Protein AF-A0A6C1SLC9-F1 (afdb_monomer)

pLDDT: mean 91.13, std 4.53, range [70.0, 97.0]

Mean predicted aligned error: 3.41 Å

Radius of gyration: 15.44 Å; Cα contacts (8 Å, |Δi|>4): 47; chains: 1; bounding box: 36×24×41 Å

Secondary structure (DSSP, 8-state):
--HHHHHHHHHHHHHHHHHHHHHHHHHHHHHS-HHHHHHHHHHHHHHHHHHHHHHHHHHHHHHS-HHHHHHHHHHHHHHHHHHHHHHHHHHHHT-

Structure (mmCIF, N/CA/C/O backbone):
data_AF-A0A6C1SLC9-F1
#
_entry.id   AF-A0A6C1SLC9-F1
#
loop_
_atom_site.group_PDB
_atom_site.id
_atom_site.type_symbol
_atom_site.label_atom_id
_atom_site.label_alt_id
_atom_site.label_comp_id
_atom_site.label_asym_id
_atom_site.label_entity_id
_atom_site.label_seq_id
_atom_site.pdbx_PDB_ins_code
_atom_site.Cartn_x
_atom_site.Cartn_y
_atom_site.Cartn_z
_atom_site.occupancy
_atom_site.B_iso_or_equiv
_atom_site.auth_seq_id
_atom_site.auth_comp_id
_atom_site.auth_asym_id
_atom_site.auth_atom_id
_atom_site.pdbx_PDB_model_num
ATOM 1 N N . MET A 1 1 ? 14.180 -15.825 -13.513 1.00 70.00 1 MET A N 1
ATOM 2 C CA . MET A 1 1 ? 13.692 -14.464 -13.238 1.00 70.00 1 MET A CA 1
ATOM 3 C C . MET A 1 1 ? 14.755 -13.458 -13.610 1.00 70.00 1 MET A C 1
ATOM 5 O O . MET A 1 1 ? 15.903 -13.618 -13.203 1.00 70.00 1 MET A O 1
ATOM 9 N N . SER A 1 2 ? 14.379 -12.434 -14.365 1.00 87.06 2 SER A N 1
ATOM 10 C CA . SER A 1 2 ? 15.182 -11.222 -14.518 1.00 87.06 2 SER A CA 1
ATOM 11 C C . SER A 1 2 ? 15.163 -10.395 -13.223 1.00 87.06 2 SER A C 1
ATOM 13 O O . SER A 1 2 ? 14.278 -10.557 -12.379 1.00 87.06 2 SER A O 1
ATOM 15 N N . LYS A 1 3 ? 16.116 -9.464 -13.067 1.00 86.88 3 LYS A N 1
ATOM 16 C CA . LYS A 1 3 ? 16.113 -8.496 -11.950 1.00 86.88 3 LYS A CA 1
ATOM 17 C C . LYS A 1 3 ? 14.806 -7.694 -11.891 1.00 86.88 3 LYS A C 1
ATOM 19 O O . LYS A 1 3 ? 14.328 -7.372 -10.809 1.00 86.88 3 LYS A O 1
ATOM 24 N N . ARG A 1 4 ? 14.229 -7.415 -13.062 1.00 89.69 4 ARG A N 1
ATOM 25 C CA . ARG A 1 4 ? 12.965 -6.702 -13.233 1.00 89.69 4 ARG A CA 1
ATOM 26 C C . ARG A 1 4 ? 11.772 -7.494 -12.717 1.00 89.69 4 ARG A C 1
ATOM 28 O O . ARG A 1 4 ? 10.990 -6.959 -11.942 1.00 89.69 4 ARG A O 1
ATOM 35 N N . GLU A 1 5 ? 11.664 -8.764 -13.094 1.00 90.44 5 GLU A N 1
ATOM 36 C CA . GLU A 1 5 ? 10.599 -9.651 -12.603 1.00 90.44 5 GLU A CA 1
ATOM 37 C C . GLU A 1 5 ? 10.660 -9.794 -11.080 1.00 90.44 5 GLU A C 1
ATOM 39 O O . GLU A 1 5 ? 9.665 -9.551 -10.408 1.00 90.44 5 GLU A O 1
ATOM 44 N N . ALA A 1 6 ? 11.848 -10.067 -10.528 1.00 92.31 6 ALA A N 1
ATOM 45 C CA . ALA A 1 6 ? 12.029 -10.193 -9.082 1.00 92.31 6 ALA A CA 1
ATOM 46 C C . ALA A 1 6 ? 11.658 -8.904 -8.325 1.00 92.31 6 ALA A C 1
ATOM 48 O O . ALA A 1 6 ? 11.092 -8.956 -7.233 1.00 92.31 6 ALA A O 1
ATOM 49 N N . TYR A 1 7 ? 11.964 -7.737 -8.900 1.00 91.44 7 TYR A N 1
ATOM 50 C CA . TYR A 1 7 ? 11.573 -6.456 -8.322 1.00 91.44 7 TYR A CA 1
ATOM 51 C C . TYR A 1 7 ? 10.055 -6.242 -8.373 1.00 91.44 7 TYR A C 1
ATOM 53 O O . TYR A 1 7 ? 9.467 -5.874 -7.360 1.00 91.44 7 TYR A O 1
ATOM 61 N N . ILE A 1 8 ? 9.410 -6.505 -9.515 1.00 91.88 8 ILE A N 1
ATOM 62 C CA . ILE A 1 8 ? 7.949 -6.392 -9.653 1.00 91.88 8 ILE A CA 1
ATOM 63 C C . ILE A 1 8 ? 7.246 -7.311 -8.650 1.00 91.88 8 ILE A C 1
ATOM 65 O O . ILE A 1 8 ? 6.313 -6.876 -7.978 1.00 91.88 8 ILE A O 1
ATOM 69 N N . ASP A 1 9 ? 7.712 -8.549 -8.498 1.00 94.62 9 ASP A N 1
ATOM 70 C CA . ASP A 1 9 ? 7.131 -9.500 -7.549 1.00 94.62 9 ASP A CA 1
ATOM 71 C C . ASP A 1 9 ? 7.309 -9.036 -6.097 1.00 94.62 9 ASP A C 1
ATOM 73 O O . ASP A 1 9 ? 6.366 -9.102 -5.306 1.00 94.62 9 ASP A O 1
ATOM 77 N N . LYS A 1 10 ? 8.472 -8.463 -5.751 1.00 93.50 10 LYS A N 1
ATOM 78 C CA . LYS A 1 10 ? 8.692 -7.825 -4.442 1.00 93.50 10 LYS A CA 1
ATOM 79 C C . LYS A 1 10 ? 7.703 -6.680 -4.196 1.00 93.50 10 LYS A C 1
ATOM 81 O O . LYS A 1 10 ? 7.197 -6.548 -3.083 1.00 93.50 10 LYS A O 1
ATOM 86 N N . MET A 1 11 ? 7.443 -5.842 -5.200 1.00 93.19 11 MET A N 1
ATOM 87 C CA . MET A 1 11 ? 6.515 -4.716 -5.062 1.00 93.19 11 MET A CA 1
ATOM 88 C C . MET A 1 11 ? 5.066 -5.194 -4.928 1.00 93.19 11 MET A C 1
ATOM 90 O O . MET A 1 11 ? 4.343 -4.697 -4.071 1.00 93.19 11 MET A O 1
ATOM 94 N N . LYS A 1 12 ? 4.654 -6.218 -5.682 1.00 94.62 12 LYS A N 1
ATOM 95 C CA . LYS A 1 12 ? 3.331 -6.842 -5.523 1.00 94.62 12 LYS A CA 1
ATOM 96 C C . LYS A 1 12 ? 3.131 -7.432 -4.131 1.00 94.62 12 LYS A C 1
ATOM 98 O O . LYS A 1 12 ? 2.110 -7.170 -3.512 1.00 94.62 12 LYS A O 1
ATOM 103 N N . ALA A 1 13 ? 4.138 -8.118 -3.590 1.00 96.25 13 ALA A N 1
ATOM 104 C CA . ALA A 1 13 ? 4.075 -8.627 -2.221 1.00 96.25 13 ALA A CA 1
ATOM 105 C C . ALA A 1 13 ? 3.880 -7.502 -1.185 1.00 96.25 13 ALA A C 1
ATOM 107 O O . ALA A 1 13 ? 3.207 -7.699 -0.176 1.00 96.25 13 ALA A O 1
ATOM 108 N N . LYS A 1 14 ? 4.430 -6.304 -1.436 1.00 94.25 14 LYS A N 1
ATOM 109 C CA . LYS A 1 14 ? 4.180 -5.120 -0.600 1.00 94.25 14 LYS A CA 1
ATOM 110 C C . LYS A 1 14 ? 2.758 -4.581 -0.733 1.00 94.25 14 LYS A C 1
ATOM 112 O O . LYS A 1 14 ? 2.168 -4.220 0.280 1.00 94.25 14 LYS A O 1
ATOM 117 N N . ILE A 1 15 ? 2.195 -4.575 -1.939 1.00 95.88 15 ILE A N 1
ATOM 118 C CA . ILE A 1 15 ? 0.780 -4.239 -2.151 1.00 95.88 15 ILE A CA 1
ATOM 119 C C . ILE A 1 15 ? -0.125 -5.212 -1.384 1.00 95.88 15 ILE A C 1
ATOM 121 O O . ILE A 1 15 ? -1.049 -4.775 -0.701 1.00 95.88 15 ILE A O 1
ATOM 125 N N . ASP A 1 16 ? 0.169 -6.511 -1.433 1.00 97.00 16 ASP A N 1
ATOM 126 C CA . ASP A 1 16 ? -0.589 -7.529 -0.700 1.00 97.00 16 ASP A CA 1
ATOM 127 C C . ASP A 1 16 ? -0.492 -7.339 0.823 1.00 97.00 16 ASP A C 1
ATOM 129 O O . ASP A 1 16 ? -1.499 -7.433 1.528 1.00 97.00 16 ASP A O 1
ATOM 133 N N . GLU A 1 17 ? 0.699 -7.004 1.332 1.00 95.75 17 GLU A N 1
ATOM 134 C CA . GLU A 1 17 ? 0.912 -6.652 2.742 1.00 95.75 17 GLU A CA 1
ATOM 135 C C . GLU A 1 17 ? 0.037 -5.456 3.157 1.00 95.75 17 GLU A C 1
ATOM 137 O O . GLU A 1 17 ? -0.662 -5.508 4.171 1.00 95.75 17 GLU A O 1
ATOM 142 N N . TRP A 1 18 ? 0.020 -4.393 2.355 1.00 96.56 18 TRP A N 1
ATOM 143 C CA . TRP A 1 18 ? -0.804 -3.211 2.607 1.00 96.56 18 TRP A CA 1
ATOM 144 C C . TRP A 1 18 ? -2.303 -3.494 2.516 1.00 96.56 18 TRP A C 1
ATOM 1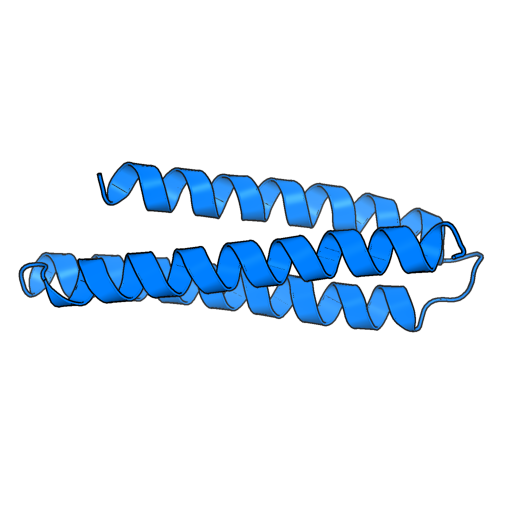46 O O . TRP A 1 18 ? -3.068 -2.985 3.333 1.00 96.56 18 TRP A O 1
ATOM 156 N N . ASN A 1 19 ? -2.737 -4.341 1.582 1.00 96.88 19 ASN A N 1
ATOM 157 C CA . ASN A 1 19 ? -4.131 -4.773 1.493 1.00 96.88 19 ASN A CA 1
ATOM 158 C C . ASN A 1 19 ? -4.576 -5.484 2.777 1.00 96.88 19 ASN A C 1
ATOM 160 O O . ASN A 1 19 ? -5.659 -5.204 3.295 1.00 96.88 19 ASN A O 1
ATOM 164 N N . ALA A 1 20 ? -3.725 -6.354 3.329 1.00 96.62 20 ALA A N 1
ATOM 165 C CA . ALA A 1 20 ? -3.995 -7.015 4.601 1.00 96.62 20 ALA A CA 1
ATOM 166 C C . ALA A 1 20 ? -4.064 -6.011 5.767 1.00 96.62 20 ALA A C 1
ATOM 168 O O . ALA A 1 20 ? -4.986 -6.078 6.580 1.00 96.62 20 ALA A O 1
ATOM 169 N N . GLN A 1 21 ? -3.148 -5.039 5.818 1.00 94.56 21 GLN A N 1
ATOM 170 C CA . GLN A 1 21 ? -3.148 -3.992 6.848 1.00 94.56 21 GLN A CA 1
ATOM 171 C C . GLN A 1 21 ? -4.381 -3.080 6.751 1.00 94.56 21 GLN A C 1
ATOM 173 O O . GLN A 1 21 ? -4.996 -2.782 7.771 1.00 94.56 21 GLN A O 1
ATOM 178 N N . ILE A 1 22 ? -4.805 -2.684 5.544 1.00 95.94 22 ILE A N 1
ATOM 179 C CA . ILE A 1 22 ? -6.066 -1.952 5.335 1.00 95.94 22 ILE A CA 1
ATOM 180 C C . ILE A 1 22 ? -7.248 -2.771 5.853 1.00 95.94 22 ILE A C 1
ATOM 182 O O . ILE A 1 22 ? -8.096 -2.220 6.551 1.00 95.94 22 ILE A O 1
ATOM 186 N N . ALA A 1 23 ? -7.311 -4.070 5.549 1.00 95.69 23 ALA A N 1
ATOM 187 C CA . ALA A 1 23 ? -8.398 -4.926 6.016 1.00 95.69 23 ALA A CA 1
ATOM 188 C C . ALA A 1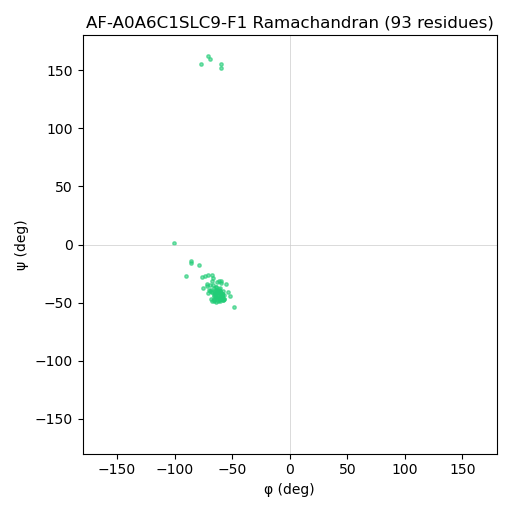 23 ? -8.444 -5.013 7.554 1.00 95.69 23 ALA A C 1
ATOM 190 O O . ALA A 1 23 ? -9.525 -4.935 8.141 1.00 95.69 23 ALA A O 1
ATOM 191 N N . GLU A 1 24 ? -7.284 -5.108 8.212 1.00 93.19 24 GLU A N 1
ATOM 192 C CA . GLU A 1 24 ? -7.178 -5.071 9.675 1.00 93.19 24 GLU A CA 1
ATOM 193 C C . GLU A 1 24 ? -7.663 -3.727 10.244 1.00 93.19 24 GLU A C 1
ATOM 195 O O . GLU A 1 24 ? -8.495 -3.700 11.154 1.00 93.19 24 GLU A O 1
ATOM 200 N N . LEU A 1 25 ? -7.200 -2.606 9.682 1.00 92.06 25 LEU A N 1
ATOM 201 C CA . LEU A 1 25 ? -7.614 -1.262 10.095 1.00 92.06 25 LEU A CA 1
ATOM 202 C C . LEU A 1 25 ? -9.123 -1.055 9.907 1.00 92.06 25 LEU A C 1
ATOM 204 O O . LEU A 1 25 ? -9.782 -0.496 10.779 1.00 92.06 25 LEU A O 1
ATOM 208 N N . GLN A 1 26 ? -9.695 -1.558 8.811 1.00 93.62 26 GLN A N 1
ATOM 209 C CA . GLN A 1 26 ? -11.137 -1.516 8.557 1.00 93.62 26 GLN A CA 1
ATOM 210 C C . GLN A 1 26 ? -11.941 -2.325 9.572 1.00 93.62 26 GLN A C 1
ATOM 212 O O . GLN A 1 26 ? -13.047 -1.917 9.928 1.00 93.62 26 GLN A O 1
ATOM 217 N N . ALA A 1 27 ? -11.428 -3.470 10.024 1.00 93.19 27 ALA A N 1
ATOM 218 C CA . ALA A 1 27 ? -12.075 -4.244 11.077 1.00 93.19 27 ALA A CA 1
ATOM 219 C C . ALA A 1 27 ? -12.073 -3.463 12.400 1.00 93.19 27 ALA A C 1
ATOM 221 O O . ALA A 1 27 ? -13.138 -3.260 12.978 1.00 93.19 27 ALA A O 1
ATOM 222 N N . LYS A 1 28 ? -10.919 -2.915 12.804 1.00 89.44 28 LYS A N 1
ATOM 223 C CA . LYS A 1 28 ? -10.796 -2.082 14.015 1.00 89.44 28 LYS A CA 1
ATOM 224 C C . LYS A 1 28 ? -11.675 -0.832 13.958 1.00 89.44 28 LYS A C 1
ATOM 226 O O . LYS A 1 28 ? -12.334 -0.489 14.934 1.00 89.44 28 LYS A O 1
ATOM 231 N N . ALA A 1 29 ? -11.752 -0.176 12.800 1.00 91.44 29 ALA A N 1
ATOM 232 C CA . ALA A 1 29 ? -12.587 1.008 12.612 1.00 91.44 29 ALA A CA 1
ATOM 233 C C . ALA A 1 29 ? -14.083 0.728 12.821 1.00 91.44 29 ALA A C 1
ATOM 235 O O . ALA A 1 29 ? -14.810 1.603 13.287 1.00 91.44 29 ALA A O 1
ATOM 236 N N . LYS A 1 30 ? -14.554 -0.487 12.504 1.00 90.50 30 LYS A N 1
ATOM 237 C CA . LYS A 1 30 ? -15.951 -0.893 12.735 1.00 90.50 30 LYS A CA 1
ATOM 238 C C . LYS A 1 30 ? -16.283 -1.089 14.213 1.00 90.50 30 LYS A C 1
ATOM 240 O O . LYS A 1 30 ? -17.450 -0.965 14.569 1.00 90.50 30 LYS A O 1
ATOM 245 N N . GLU A 1 31 ? -15.291 -1.403 15.040 1.00 89.00 31 GLU A N 1
ATOM 246 C CA . GLU A 1 31 ? -15.446 -1.580 16.490 1.00 89.00 31 GLU A CA 1
ATOM 247 C C . GLU A 1 31 ? -15.333 -0.252 17.260 1.00 89.00 31 GLU A C 1
ATOM 249 O O . GLU A 1 31 ? -15.714 -0.180 18.427 1.00 89.00 31 GLU A O 1
ATOM 254 N N . ALA A 1 32 ? -14.840 0.808 16.612 1.00 89.69 32 ALA A N 1
ATOM 255 C CA . ALA A 1 32 ? -14.660 2.122 17.215 1.00 89.69 32 ALA A CA 1
ATOM 256 C C . ALA A 1 32 ? -15.977 2.912 17.355 1.00 89.69 32 ALA A C 1
ATOM 258 O O . ALA A 1 32 ? -16.925 2.747 16.583 1.00 89.69 32 ALA A O 1
ATOM 259 N N . GLU A 1 33 ? -16.008 3.843 18.313 1.00 90.25 33 GLU A N 1
ATOM 260 C CA . GLU A 1 33 ? -17.103 4.807 18.472 1.00 90.25 33 GLU A CA 1
ATOM 261 C C . GLU A 1 33 ? -17.289 5.676 17.217 1.00 90.25 33 GLU A C 1
ATOM 263 O O . GLU A 1 33 ? -16.343 5.906 16.465 1.00 90.25 33 GLU A O 1
ATOM 268 N N . ALA A 1 34 ? -18.499 6.206 17.004 1.00 87.12 34 ALA A N 1
ATOM 269 C CA . ALA A 1 34 ? -18.883 6.887 15.761 1.00 87.12 34 ALA A CA 1
ATOM 270 C C . ALA A 1 34 ? -17.913 8.006 15.328 1.00 87.12 34 ALA A C 1
ATOM 272 O O . ALA A 1 34 ? -17.520 8.057 14.161 1.00 87.12 34 ALA A O 1
ATOM 273 N N . ASP A 1 35 ? -17.473 8.855 16.259 1.00 83.69 35 ASP A N 1
ATOM 274 C CA . ASP A 1 35 ? -16.545 9.953 15.962 1.00 83.69 35 ASP A CA 1
ATOM 275 C C . ASP A 1 35 ? -15.138 9.455 15.614 1.00 83.69 35 ASP A C 1
ATOM 277 O O . ASP A 1 35 ? -14.455 10.029 14.758 1.00 83.69 35 ASP A O 1
ATOM 281 N N . MET A 1 36 ? -14.696 8.368 16.250 1.00 87.56 36 MET A N 1
ATOM 282 C CA . MET A 1 36 ? -13.407 7.759 15.941 1.00 87.56 36 MET A CA 1
ATOM 283 C C . MET A 1 36 ? -13.440 6.986 14.632 1.00 87.56 36 MET A C 1
ATOM 285 O O . MET A 1 36 ? -12.504 7.081 13.839 1.00 87.56 36 MET A O 1
ATOM 289 N N . ARG A 1 37 ? -14.553 6.311 14.357 1.00 90.06 37 ARG A N 1
ATOM 290 C CA . ARG A 1 37 ? -14.789 5.613 13.103 1.00 90.06 37 ARG A CA 1
ATOM 291 C C . ARG A 1 37 ? -14.670 6.548 11.900 1.00 90.06 37 ARG A C 1
ATOM 293 O O . ARG A 1 37 ? -14.010 6.181 10.938 1.00 90.06 37 ARG A O 1
ATOM 300 N N . ILE A 1 38 ? -15.220 7.765 11.961 1.00 90.56 38 ILE A N 1
ATOM 301 C CA . ILE A 1 38 ? -15.095 8.742 10.861 1.00 90.56 38 ILE A CA 1
ATOM 302 C C . ILE A 1 38 ? -13.624 9.080 10.582 1.00 90.56 38 ILE A C 1
ATOM 304 O O . ILE A 1 38 ? -13.206 9.107 9.424 1.00 90.56 38 ILE A O 1
ATOM 308 N N . LYS A 1 39 ? -12.824 9.321 11.629 1.00 89.12 39 LYS A N 1
ATOM 309 C CA . LYS A 1 39 ? -11.390 9.627 11.481 1.00 89.12 39 LYS A CA 1
ATOM 310 C C . LYS A 1 39 ? -10.622 8.441 10.901 1.00 89.12 39 LYS A C 1
ATOM 312 O O . LYS A 1 39 ? -9.785 8.624 10.021 1.00 89.12 39 LYS A O 1
ATOM 317 N N . TYR A 1 40 ? -10.929 7.237 11.370 1.00 90.69 40 TYR A N 1
ATOM 318 C CA . TYR A 1 40 ? -10.318 6.009 10.879 1.00 90.69 40 TYR A CA 1
ATOM 319 C C . TYR A 1 40 ? -10.684 5.716 9.426 1.00 90.69 40 TYR A C 1
ATOM 321 O O . TYR A 1 40 ? -9.794 5.406 8.641 1.00 90.69 40 TYR A O 1
ATOM 329 N N . ASP A 1 41 ? -11.947 5.891 9.038 1.00 92.81 41 ASP A N 1
ATOM 330 C CA . ASP A 1 41 ? -12.387 5.724 7.651 1.00 92.81 41 ASP A CA 1
ATOM 331 C C . ASP A 1 41 ? -11.646 6.707 6.716 1.00 92.81 41 ASP A C 1
ATOM 333 O O . ASP A 1 41 ? -11.178 6.307 5.650 1.00 92.81 41 ASP A O 1
ATOM 337 N N . GLN A 1 42 ? -11.433 7.962 7.141 1.00 93.25 42 GLN A N 1
ATOM 338 C CA . GLN A 1 42 ? -10.642 8.946 6.383 1.00 93.25 42 GLN A CA 1
ATOM 339 C C . GLN A 1 42 ? -9.170 8.537 6.219 1.00 93.25 42 GLN A C 1
ATOM 341 O O . GLN A 1 42 ? -8.605 8.675 5.131 1.00 93.25 42 GLN A O 1
ATOM 346 N N . GLU A 1 43 ? -8.537 8.045 7.286 1.00 92.31 43 GLU A N 1
ATOM 347 C CA . GLU A 1 43 ? -7.146 7.584 7.244 1.00 92.31 43 GLU A CA 1
ATOM 348 C C . GLU A 1 43 ? -7.003 6.344 6.351 1.00 92.31 43 GLU A C 1
ATOM 350 O O . GLU A 1 43 ? -6.135 6.301 5.478 1.00 92.31 43 GLU A O 1
ATOM 355 N N . ILE A 1 44 ? -7.921 5.384 6.479 1.00 94.88 44 ILE A N 1
ATOM 356 C CA . ILE A 1 44 ? -7.988 4.186 5.638 1.00 94.88 44 ILE A CA 1
ATOM 357 C C . ILE A 1 44 ? -8.158 4.553 4.161 1.00 94.88 44 ILE A C 1
ATOM 359 O O . ILE A 1 44 ? -7.491 3.972 3.305 1.00 94.88 44 ILE A O 1
ATOM 363 N N . ASP A 1 45 ? -9.017 5.517 3.831 1.00 96.44 45 ASP A N 1
ATOM 364 C CA . ASP A 1 45 ? -9.208 5.942 2.443 1.00 96.44 45 ASP A CA 1
ATOM 365 C C . ASP A 1 45 ? -7.969 6.641 1.868 1.00 96.44 45 ASP A C 1
ATOM 367 O O . ASP A 1 45 ? -7.671 6.491 0.681 1.00 96.44 45 ASP A O 1
ATOM 371 N N . SER A 1 46 ? -7.198 7.346 2.700 1.00 95.12 46 SER A N 1
ATOM 372 C CA . SER A 1 46 ? -5.885 7.871 2.309 1.00 95.12 46 SER A CA 1
ATOM 373 C C . SER A 1 46 ? -4.898 6.740 1.995 1.00 95.12 46 SER A C 1
ATOM 375 O O . SER A 1 46 ? -4.226 6.781 0.964 1.00 95.12 46 SER A O 1
ATOM 377 N N . LEU A 1 47 ? -4.838 5.705 2.838 1.00 95.25 47 LEU A N 1
ATOM 378 C CA . LEU A 1 47 ? -3.972 4.539 2.623 1.00 95.25 47 LEU A CA 1
ATOM 379 C C . LEU A 1 47 ? -4.358 3.750 1.364 1.00 95.25 47 LEU A C 1
ATOM 381 O O . LEU A 1 47 ? -3.480 3.328 0.613 1.00 95.25 47 LEU A O 1
ATOM 385 N N . LYS A 1 48 ? -5.660 3.592 1.087 1.00 96.81 48 LYS A N 1
ATOM 386 C CA . LYS A 1 48 ? -6.137 2.956 -0.152 1.00 96.81 48 LYS A CA 1
ATOM 387 C C . LYS A 1 48 ? -5.660 3.707 -1.388 1.00 96.81 48 LYS A C 1
ATOM 389 O O . LYS A 1 48 ? -5.122 3.075 -2.287 1.00 96.81 48 LYS A O 1
ATOM 394 N N . LYS A 1 49 ? -5.787 5.039 -1.409 1.00 96.38 49 LYS A N 1
ATOM 395 C CA . LYS A 1 49 ? -5.301 5.863 -2.530 1.00 96.38 49 LYS A CA 1
ATOM 396 C C . LYS A 1 49 ? -3.801 5.689 -2.747 1.00 96.38 49 LYS A C 1
ATOM 398 O O . LYS A 1 49 ? -3.371 5.490 -3.874 1.00 96.38 49 LYS A O 1
ATOM 403 N N . GLN A 1 50 ? -3.017 5.700 -1.670 1.00 94.50 50 GLN A N 1
ATOM 404 C CA . GLN A 1 50 ? -1.575 5.460 -1.745 1.00 94.50 50 GLN A CA 1
ATOM 405 C C . GLN A 1 50 ? -1.240 4.068 -2.304 1.00 94.50 50 GLN A C 1
ATOM 407 O O . GLN A 1 50 ? -0.352 3.938 -3.146 1.00 94.50 50 GLN A O 1
ATOM 412 N N . ARG A 1 51 ? -1.967 3.030 -1.873 1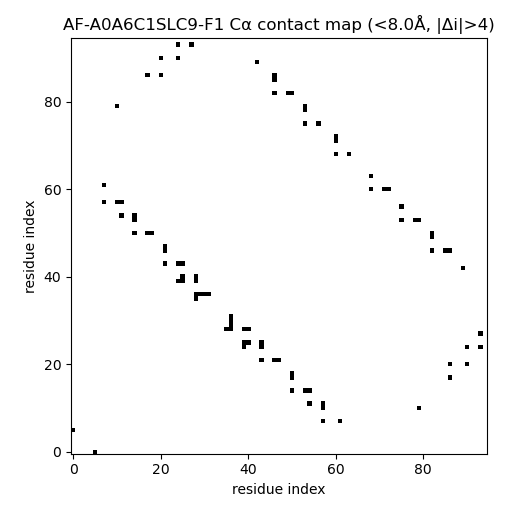.00 95.75 51 ARG A N 1
ATOM 413 C CA . ARG A 1 51 ? -1.839 1.669 -2.412 1.00 95.75 51 ARG A CA 1
ATOM 414 C C . ARG A 1 51 ? -2.187 1.625 -3.902 1.00 95.75 51 ARG A C 1
ATOM 416 O O . ARG A 1 51 ? -1.417 1.058 -4.670 1.00 95.75 51 ARG A O 1
ATOM 423 N N . ASP A 1 52 ? -3.290 2.250 -4.313 1.00 96.12 52 ASP A N 1
ATOM 424 C CA . ASP A 1 52 ? -3.732 2.299 -5.715 1.00 96.12 52 ASP A CA 1
ATOM 425 C C . ASP A 1 52 ? -2.700 3.027 -6.601 1.00 96.12 52 ASP A C 1
ATOM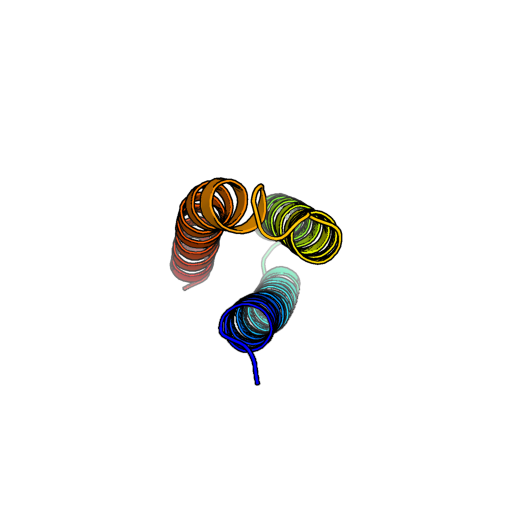 427 O O . ASP A 1 52 ? -2.376 2.585 -7.702 1.00 96.12 52 ASP A O 1
ATOM 431 N N . GLU A 1 53 ? -2.123 4.129 -6.112 1.00 93.25 53 GLU A N 1
ATOM 432 C CA . GLU A 1 53 ? -1.036 4.844 -6.793 1.00 93.25 53 GLU A CA 1
ATOM 433 C C . GLU A 1 53 ? 0.214 3.973 -6.964 1.00 93.25 53 GLU A C 1
ATOM 435 O O . GLU A 1 53 ? 0.873 4.021 -8.006 1.00 93.25 53 GLU A O 1
ATOM 440 N N . ALA A 1 54 ? 0.557 3.173 -5.955 1.00 93.06 54 ALA A N 1
ATOM 441 C CA . ALA A 1 54 ? 1.678 2.247 -6.033 1.00 93.06 54 ALA A CA 1
ATOM 442 C C . ALA A 1 54 ? 1.425 1.106 -7.027 1.00 93.06 54 ALA A C 1
ATOM 444 O O . ALA A 1 54 ? 2.336 0.742 -7.770 1.00 93.06 54 ALA A O 1
ATOM 445 N N . GLU A 1 55 ? 0.198 0.587 -7.081 1.00 94.56 55 GLU A N 1
ATOM 446 C CA . GLU A 1 55 ? -0.229 -0.421 -8.054 1.00 94.56 55 GLU A CA 1
ATOM 447 C C . GLU A 1 55 ? -0.108 0.114 -9.492 1.00 94.56 55 GLU A C 1
ATOM 449 O O . GLU A 1 55 ? 0.563 -0.501 -10.322 1.00 94.56 55 GLU A O 1
ATOM 454 N N . ASN A 1 56 ? -0.603 1.329 -9.749 1.00 93.25 56 ASN A N 1
ATOM 455 C CA . ASN A 1 56 ? -0.452 1.993 -11.050 1.00 93.25 56 ASN A CA 1
ATOM 456 C C . ASN A 1 56 ? 1.021 2.182 -11.442 1.00 93.25 56 ASN A C 1
ATOM 458 O O . ASN A 1 56 ? 1.412 1.914 -12.580 1.00 93.25 56 ASN A O 1
ATOM 462 N N . LYS A 1 57 ? 1.874 2.591 -10.494 1.00 90.31 57 LYS A N 1
ATOM 463 C CA . LYS A 1 57 ? 3.313 2.724 -10.754 1.00 90.31 57 LYS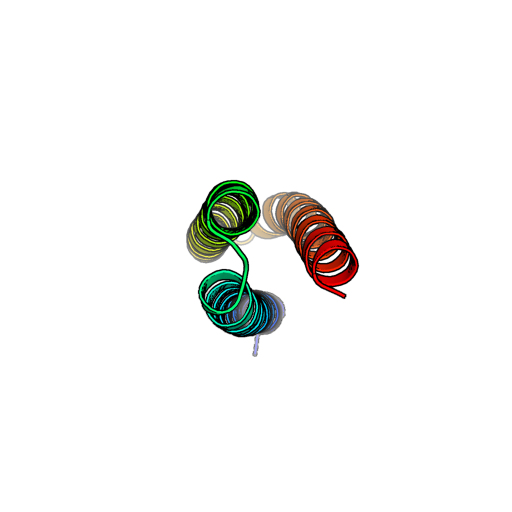 A CA 1
ATOM 464 C C . LYS A 1 57 ? 3.946 1.387 -11.136 1.00 90.31 57 LYS A C 1
ATOM 466 O O . LYS A 1 57 ? 4.826 1.383 -11.996 1.00 90.31 57 LYS A O 1
ATOM 471 N N . ILE A 1 58 ? 3.543 0.263 -10.522 1.00 91.69 58 ILE A N 1
ATOM 472 C CA . ILE A 1 58 ? 4.048 -1.075 -10.893 1.00 91.69 58 ILE A CA 1
ATOM 473 C C . ILE A 1 58 ? 3.748 -1.353 -12.364 1.00 91.69 58 ILE A C 1
ATOM 475 O O . ILE A 1 58 ? 4.628 -1.835 -13.080 1.00 91.69 58 ILE A O 1
ATOM 479 N N . ASP A 1 59 ? 2.547 -1.017 -12.827 1.00 91.62 59 ASP A N 1
ATOM 480 C CA . ASP A 1 59 ? 2.153 -1.227 -14.217 1.00 91.62 59 ASP A CA 1
ATOM 481 C C . ASP A 1 59 ? 2.937 -0.338 -15.192 1.00 91.62 59 ASP A C 1
ATOM 483 O O . ASP A 1 59 ? 3.423 -0.831 -16.214 1.00 91.62 59 ASP A O 1
ATOM 487 N N . GLU A 1 60 ? 3.174 0.932 -14.850 1.00 90.25 60 GLU A N 1
ATOM 488 C CA . GLU A 1 60 ? 4.044 1.822 -15.634 1.00 90.25 60 GLU A CA 1
ATOM 489 C C . GLU A 1 60 ? 5.470 1.262 -15.740 1.00 90.25 60 GLU A C 1
ATOM 491 O O . GLU A 1 60 ? 6.059 1.159 -16.820 1.00 90.25 60 GLU A O 1
ATOM 496 N N . VAL A 1 61 ? 6.016 0.833 -14.603 1.00 88.12 61 VAL A N 1
ATOM 497 C CA . VAL A 1 61 ? 7.350 0.246 -14.482 1.00 88.12 61 VAL A CA 1
ATOM 498 C C . VAL A 1 61 ? 7.441 -1.100 -15.205 1.00 88.12 61 VAL A C 1
ATOM 500 O O . VAL A 1 61 ? 8.502 -1.443 -15.723 1.00 88.12 61 VAL A O 1
ATOM 503 N N . LYS A 1 62 ? 6.345 -1.851 -15.333 1.00 88.06 62 LYS A N 1
ATOM 504 C CA . LYS A 1 62 ? 6.246 -3.081 -16.136 1.00 88.06 62 LYS A CA 1
ATOM 505 C C . LYS A 1 62 ? 6.148 -2.807 -17.643 1.00 88.06 62 LYS A C 1
ATOM 507 O O . LYS A 1 62 ? 6.617 -3.632 -18.423 1.00 88.06 62 LYS A O 1
ATOM 512 N N . ALA A 1 63 ? 5.606 -1.662 -18.053 1.00 89.75 63 ALA A N 1
ATOM 513 C CA . ALA A 1 63 ? 5.526 -1.247 -19.457 1.00 89.75 63 ALA A CA 1
ATOM 514 C C . ALA A 1 63 ? 6.795 -0.532 -19.968 1.00 89.75 63 ALA A C 1
ATOM 516 O O . ALA A 1 63 ? 6.994 -0.409 -21.175 1.00 89.75 63 ALA A O 1
ATOM 517 N N . ALA A 1 64 ? 7.669 -0.077 -19.065 1.00 90.06 64 ALA A N 1
ATOM 518 C CA . ALA A 1 64 ? 8.887 0.663 -19.397 1.00 90.06 64 ALA A CA 1
ATOM 519 C C . ALA A 1 64 ? 9.878 -0.111 -20.295 1.00 90.06 64 ALA A C 1
ATOM 521 O O . ALA A 1 64 ? 9.991 -1.339 -20.221 1.00 90.06 64 ALA A O 1
ATOM 522 N N . SER A 1 65 ? 10.668 0.612 -21.093 1.00 91.12 65 SER A N 1
ATOM 523 C CA . SER A 1 65 ? 11.849 0.044 -21.759 1.00 91.12 65 SER A CA 1
ATOM 524 C C . SER A 1 65 ? 12.950 -0.277 -20.743 1.00 91.12 65 SER A C 1
ATOM 526 O O . SER A 1 65 ? 13.005 0.317 -19.666 1.00 91.12 65 SER A O 1
ATOM 528 N N . ASP A 1 66 ? 13.892 -1.148 -21.106 1.00 85.88 66 ASP A N 1
ATOM 529 C CA . ASP A 1 66 ? 15.027 -1.490 -20.233 1.00 85.88 66 ASP A CA 1
ATOM 530 C C . ASP A 1 66 ? 15.886 -0.266 -19.864 1.00 85.88 66 ASP A C 1
ATOM 532 O O . ASP A 1 66 ? 16.418 -0.179 -18.761 1.00 85.88 66 ASP A O 1
ATOM 536 N N . SER A 1 67 ? 15.977 0.724 -20.758 1.00 86.44 67 SER A N 1
ATOM 537 C CA . SER A 1 67 ? 16.696 1.982 -20.516 1.00 86.44 67 SER A CA 1
ATOM 538 C C . SER A 1 67 ? 15.974 2.944 -19.563 1.00 86.44 67 SER A C 1
ATOM 540 O O . SER A 1 67 ? 16.627 3.764 -18.914 1.00 86.44 67 SER A O 1
ATOM 542 N N . ALA A 1 68 ? 14.643 2.871 -19.480 1.00 89.81 68 ALA A N 1
ATOM 543 C CA . ALA A 1 68 ? 13.827 3.688 -18.580 1.00 89.81 68 ALA A CA 1
ATOM 544 C C . ALA A 1 68 ? 13.615 3.012 -17.217 1.00 89.81 68 ALA A C 1
ATOM 546 O O . ALA A 1 68 ? 13.465 3.701 -16.208 1.00 89.81 68 ALA A O 1
ATOM 547 N N . TRP A 1 69 ? 13.659 1.677 -17.192 1.00 89.56 69 TRP A N 1
ATOM 548 C CA . TRP A 1 69 ? 13.436 0.841 -16.017 1.00 89.56 69 TRP A CA 1
ATOM 549 C C . TRP A 1 69 ? 14.227 1.296 -14.787 1.00 89.56 69 TRP A C 1
ATOM 551 O O . TRP A 1 69 ? 13.622 1.532 -13.748 1.00 89.56 69 TRP A O 1
ATOM 561 N N . GLU A 1 70 ? 15.552 1.461 -14.890 1.00 86.69 70 GLU A N 1
ATOM 562 C CA . GLU A 1 70 ? 16.381 1.772 -13.712 1.00 86.69 70 GLU A CA 1
ATOM 563 C C . GLU A 1 70 ? 16.014 3.120 -13.079 1.00 86.69 70 GLU A C 1
ATOM 565 O O . GLU A 1 70 ? 15.908 3.223 -11.859 1.00 86.69 70 GLU A O 1
ATOM 570 N N . LYS A 1 71 ? 15.722 4.138 -13.899 1.00 87.12 71 LYS A N 1
ATOM 571 C CA . LYS A 1 71 ? 15.302 5.458 -13.403 1.00 87.12 71 LYS A CA 1
ATOM 572 C C . LYS A 1 71 ? 13.928 5.401 -12.736 1.00 87.12 71 LYS A C 1
ATOM 574 O O . LYS A 1 71 ? 13.712 6.039 -11.710 1.00 87.12 71 LYS A O 1
ATOM 579 N N . MET A 1 72 ? 12.992 4.646 -13.313 1.00 88.88 72 MET A N 1
ATOM 580 C CA . MET A 1 72 ? 11.655 4.497 -12.733 1.00 88.88 72 MET A 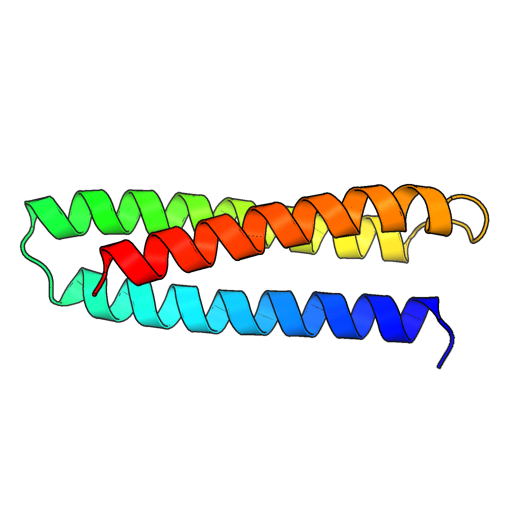CA 1
ATOM 581 C C . MET A 1 72 ? 11.679 3.641 -11.460 1.00 88.88 72 MET A C 1
ATOM 583 O O . MET A 1 72 ? 10.936 3.929 -10.524 1.00 88.88 72 MET A O 1
ATOM 587 N N . ARG A 1 73 ? 12.566 2.637 -11.393 1.00 88.81 73 ARG A N 1
ATOM 588 C CA . ARG A 1 73 ? 12.791 1.794 -10.211 1.00 88.81 73 ARG A CA 1
ATOM 589 C C . ARG A 1 73 ? 13.202 2.630 -9.001 1.00 88.81 73 ARG A C 1
ATOM 591 O O . ARG A 1 73 ? 12.623 2.459 -7.936 1.00 88.81 73 ARG A O 1
ATOM 598 N N . GLU A 1 74 ? 14.154 3.549 -9.159 1.00 87.69 74 GLU A N 1
ATOM 599 C CA . GLU A 1 74 ? 14.597 4.426 -8.063 1.00 87.69 74 GLU A CA 1
ATOM 600 C C . GLU A 1 74 ? 13.453 5.304 -7.531 1.00 87.69 74 GLU A C 1
ATOM 602 O O . GLU A 1 74 ? 13.206 5.343 -6.326 1.00 87.69 74 GLU A O 1
ATOM 607 N N . GLY A 1 75 ? 12.687 5.943 -8.425 1.00 87.62 75 GLY A N 1
ATOM 608 C CA . GLY A 1 75 ? 11.522 6.742 -8.025 1.00 87.62 75 GLY A CA 1
ATOM 609 C C . GLY A 1 75 ? 10.417 5.912 -7.358 1.00 87.62 75 GLY A C 1
ATOM 610 O O . GLY A 1 75 ? 9.719 6.396 -6.462 1.00 87.62 75 GLY A O 1
ATOM 611 N N . MET A 1 76 ? 10.269 4.649 -7.764 1.00 89.06 76 MET A N 1
ATOM 612 C CA . MET A 1 76 ? 9.342 3.711 -7.141 1.00 89.06 76 MET A CA 1
ATOM 613 C C . MET A 1 76 ? 9.801 3.284 -5.745 1.00 89.06 76 MET A C 1
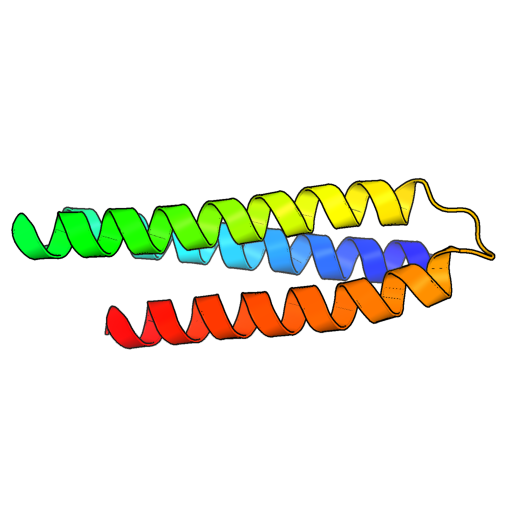ATOM 615 O O . MET A 1 76 ? 8.967 3.246 -4.844 1.00 89.06 76 MET A O 1
ATOM 619 N N . GLU A 1 77 ? 11.091 3.015 -5.525 1.00 90.19 77 GLU A N 1
ATOM 620 C CA . GLU A 1 77 ? 11.602 2.620 -4.203 1.00 90.19 77 GLU A CA 1
ATOM 621 C C . GLU A 1 77 ? 11.280 3.672 -3.138 1.00 90.19 77 GLU A C 1
ATOM 623 O O . GLU A 1 77 ? 10.702 3.332 -2.104 1.00 90.19 77 GLU A O 1
ATOM 628 N N . SER A 1 78 ? 11.532 4.953 -3.424 1.00 89.50 78 SER A N 1
ATOM 629 C CA . SER A 1 78 ? 11.183 6.040 -2.500 1.00 89.50 78 SER A CA 1
ATOM 630 C C . SER A 1 78 ? 9.673 6.166 -2.278 1.00 89.50 78 SER A C 1
ATOM 632 O O . SER A 1 78 ? 9.226 6.459 -1.170 1.00 89.50 78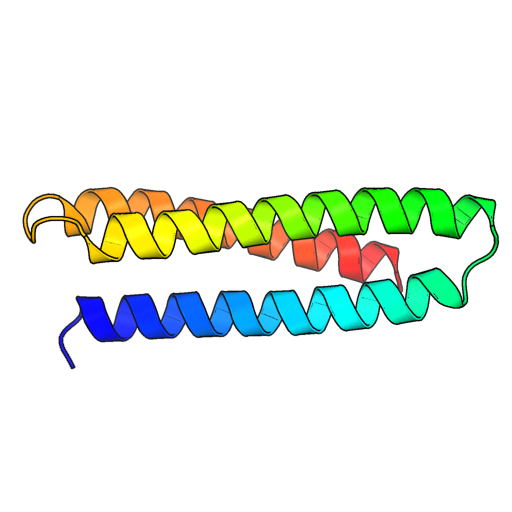 SER A O 1
ATOM 634 N N . ALA A 1 79 ? 8.857 5.939 -3.312 1.00 90.31 79 ALA A N 1
ATOM 635 C CA . ALA A 1 79 ? 7.405 5.955 -3.159 1.00 90.31 79 ALA A CA 1
ATOM 636 C C . ALA A 1 79 ? 6.928 4.830 -2.227 1.00 90.31 79 ALA A C 1
ATOM 638 O O . ALA A 1 79 ? 6.140 5.083 -1.320 1.00 90.31 79 ALA A O 1
ATOM 639 N N . PHE A 1 80 ? 7.438 3.611 -2.404 1.00 92.88 80 PHE A N 1
ATOM 640 C CA . PHE A 1 80 ? 7.068 2.463 -1.576 1.00 92.88 80 PHE A CA 1
ATOM 641 C C . PHE A 1 80 ? 7.538 2.597 -0.125 1.00 92.88 80 PHE A C 1
ATOM 643 O O . PHE A 1 80 ? 6.835 2.155 0.786 1.00 92.88 80 PHE A O 1
ATOM 650 N N . GLU A 1 81 ? 8.695 3.211 0.109 1.00 93.12 81 GLU A N 1
ATOM 651 C CA . GLU A 1 81 ? 9.177 3.514 1.459 1.00 93.12 81 GLU A CA 1
ATOM 652 C C . GLU A 1 81 ? 8.250 4.508 2.169 1.00 93.12 81 GLU A C 1
ATOM 654 O O . GLU A 1 81 ? 7.760 4.220 3.262 1.00 93.12 81 GLU A O 1
ATOM 659 N N . ASN A 1 82 ? 7.903 5.613 1.502 1.00 92.75 82 ASN A N 1
ATOM 660 C CA . ASN A 1 82 ? 6.979 6.610 2.046 1.00 92.75 82 ASN A CA 1
ATOM 661 C C . ASN A 1 82 ? 5.606 6.013 2.377 1.00 92.75 82 ASN A C 1
ATOM 663 O O . ASN A 1 82 ? 5.045 6.298 3.436 1.00 92.75 82 ASN A O 1
ATOM 667 N N . ILE A 1 83 ? 5.072 5.165 1.494 1.00 93.12 83 ILE A N 1
ATOM 668 C CA . ILE A 1 83 ? 3.796 4.485 1.734 1.00 93.12 83 ILE A CA 1
ATOM 669 C C . ILE A 1 83 ? 3.936 3.523 2.915 1.00 93.12 83 ILE A C 1
ATOM 671 O O . ILE A 1 83 ? 3.130 3.577 3.839 1.00 93.12 83 ILE A O 1
ATOM 675 N N . SER A 1 84 ? 4.998 2.712 2.962 1.00 93.81 84 SER A N 1
ATOM 676 C CA . SER A 1 84 ? 5.253 1.811 4.096 1.00 93.81 84 SER A CA 1
ATOM 677 C C . SER A 1 84 ? 5.260 2.557 5.432 1.00 93.81 84 SER A C 1
ATOM 679 O O . SER A 1 84 ? 4.712 2.069 6.418 1.00 93.81 84 SER A O 1
ATOM 681 N N . ASP A 1 85 ? 5.846 3.750 5.476 1.00 94.75 85 ASP A N 1
ATOM 682 C CA . ASP A 1 85 ? 5.869 4.569 6.684 1.00 94.75 85 ASP A CA 1
ATOM 683 C C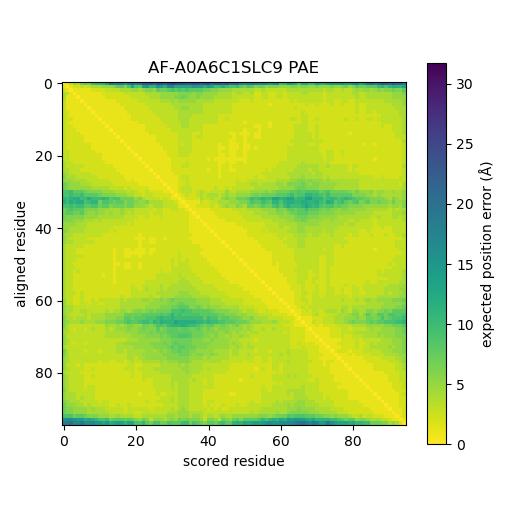 . ASP A 1 85 ? 4.507 5.181 7.025 1.00 94.75 85 ASP A C 1
ATOM 685 O O . ASP A 1 85 ? 4.162 5.264 8.207 1.00 94.75 85 ASP A O 1
ATOM 689 N N . SER A 1 86 ? 3.704 5.567 6.029 1.00 92.88 86 SER A N 1
ATOM 690 C CA . SER A 1 86 ? 2.304 5.959 6.236 1.00 92.88 86 SER A CA 1
ATOM 691 C C . SER A 1 86 ? 1.488 4.828 6.867 1.00 92.88 86 SER A C 1
ATOM 693 O O . SER A 1 86 ? 0.781 5.062 7.846 1.00 92.88 86 SER A O 1
ATOM 695 N N . PHE A 1 87 ? 1.645 3.597 6.379 1.00 92.50 87 PHE A N 1
ATOM 696 C CA . PHE A 1 87 ? 0.977 2.419 6.932 1.00 92.50 87 PHE A CA 1
ATOM 697 C C . PHE A 1 87 ? 1.414 2.110 8.369 1.00 92.50 87 PHE A C 1
ATOM 699 O O . PHE A 1 87 ? 0.562 1.914 9.234 1.00 92.50 87 PHE A O 1
ATOM 706 N N . LYS A 1 88 ? 2.722 2.139 8.665 1.00 92.75 88 LYS A N 1
ATOM 707 C CA . LYS A 1 88 ? 3.225 1.972 10.044 1.00 92.75 88 LYS A CA 1
ATOM 708 C C . LYS A 1 88 ? 2.623 3.008 10.992 1.00 92.75 88 LYS A C 1
ATOM 710 O O . LYS A 1 88 ? 2.142 2.652 12.062 1.00 92.75 88 LYS A O 1
ATOM 715 N N . LYS A 1 89 ? 2.612 4.283 10.583 1.00 92.31 89 LYS A N 1
ATOM 716 C CA . LYS A 1 89 ? 2.048 5.379 11.385 1.00 92.31 89 LYS A CA 1
ATOM 717 C C . LYS A 1 89 ? 0.557 5.191 11.644 1.00 92.31 89 LYS A C 1
ATOM 719 O O . LYS A 1 89 ? 0.119 5.470 12.755 1.00 92.31 89 LYS A O 1
ATOM 724 N N . ALA A 1 90 ? -0.201 4.733 10.650 1.00 90.25 90 ALA A N 1
ATOM 725 C CA . ALA A 1 90 ? -1.616 4.435 10.825 1.00 90.25 90 ALA A CA 1
ATOM 726 C C . ALA A 1 90 ? -1.814 3.265 11.796 1.00 90.25 90 ALA A C 1
ATOM 728 O O . ALA A 1 90 ? -2.557 3.389 12.760 1.00 90.25 90 ALA A O 1
ATOM 729 N N . LEU A 1 91 ? -1.080 2.162 11.630 1.00 88.88 91 LEU A N 1
ATOM 730 C CA . LEU A 1 91 ? -1.154 1.022 12.550 1.00 88.88 91 LEU A CA 1
ATOM 731 C C . LEU A 1 91 ? -0.820 1.409 13.995 1.00 88.88 91 LEU A C 1
ATOM 733 O O . LEU A 1 91 ? -1.496 0.951 14.913 1.00 88.88 91 LEU A O 1
ATOM 737 N N . ASP A 1 92 ? 0.175 2.272 14.206 1.00 89.81 92 ASP A N 1
ATOM 738 C CA . ASP A 1 92 ? 0.535 2.759 15.540 1.00 89.81 92 ASP A CA 1
ATOM 739 C C . ASP A 1 92 ? -0.538 3.664 16.169 1.00 89.81 92 ASP A C 1
ATOM 741 O O . ASP A 1 92 ? -0.632 3.715 17.391 1.00 89.81 92 ASP A O 1
ATOM 745 N N . ARG A 1 93 ? -1.373 4.344 15.370 1.00 83.69 93 ARG A N 1
ATOM 746 C CA . ARG A 1 93 ? -2.521 5.144 15.852 1.00 83.69 93 ARG A CA 1
ATOM 747 C C . ARG A 1 93 ? -3.749 4.304 16.211 1.00 83.69 93 ARG A C 1
ATOM 749 O O . ARG A 1 93 ? -4.658 4.811 16.864 1.00 83.69 93 ARG A O 1
ATOM 756 N N . PHE A 1 94 ? -3.796 3.064 15.730 1.00 76.88 94 PHE A N 1
ATOM 757 C CA . PHE A 1 94 ? -4.871 2.097 15.975 1.00 76.88 94 PHE A CA 1
ATOM 758 C C . PHE A 1 94 ? -4.509 1.072 17.067 1.00 76.88 94 PHE A C 1
ATOM 760 O O . PHE A 1 94 ? -5.294 0.154 17.317 1.00 76.88 94 PHE A O 1
ATOM 767 N N . LYS A 1 95 ? -3.318 1.182 17.669 1.00 72.19 95 LYS A N 1
ATOM 768 C CA . LYS A 1 95 ? -2.964 0.514 18.930 1.00 72.19 95 LYS A CA 1
ATOM 769 C C . LYS A 1 95 ? -3.517 1.308 20.106 1.00 72.19 95 LYS A C 1
ATOM 771 O O . LYS A 1 95 ? -3.915 0.644 21.084 1.00 72.19 95 LYS A O 1
#

Sequence (95 aa):
MSKREAYIDKMKAKIDEWNAQIAELQAKAKEAEADMRIKYDQEIDSLKKQRDEAENKIDEVKAASDSAWEKMREGMESAFENISDSFKKALDRFK

Nearest PDB structures (foldseek):
  1ow6-assembly1_A-2  TM=8.537E-01  e=8.048E-01  Homo sapiens
  7k3h-assembly1_A  TM=5.717E-01  e=6.772E-01  synthetic construct
  5j0l-assembly3_F  TM=5.676E-01  e=1.801E+00  synthetic construct
  8to0-assembly1_z4  TM=4.170E-01  e=6.766E+00  Mus musculus

Solvent-accessible surface area (backbone atoms only — not comparable to full-atom values): 5286 Å² total; per-residue (Å²): 130,54,77,64,54,54,49,52,52,54,50,49,54,49,51,54,52,49,52,53,50,50,52,52,51,53,54,54,31,71,74,42,58,74,75,55,21,54,55,42,52,54,52,50,53,51,51,49,51,53,49,52,53,51,54,53,49,52,53,53,56,69,70,44,52,82,87,49,32,64,64,49,48,55,60,45,52,57,51,53,51,55,48,52,50,53,51,51,54,51,54,64,72,74,107

Foldseek 3Di:
DPPLVVLLVVLVVLLVVLVVLLVVLLVLLVVDDPVSNVVSVVLSVVLVVLSVVLVVLSVVLVVDDPVCNVVSSVVSVVSSVVSVVSSVVSVVVSD